Protein AF-A0A2L2YMB9-F1 (afdb_monomer)

Foldseek 3Di:
DWAAPPPRDDQWDADPVQWIAHPVVRGTGQFIFDDDWDWDWDDDPVVPPDTDTDIDDPVLVCVQQVDDGSGDDPDDDPVSNPPGDSAFDQDFDDDPDPDDTDGDGRGDDD

Mean predicted aligned error: 10.11 Å

Radius of gyration: 18.23 Å; Cα contacts (8 Å, |Δi|>4): 160; chains: 1; bounding box: 50×22×49 Å

pLDDT: mean 75.15, std 15.58, range [33.88, 96.38]

Nearest PDB structures (foldseek):
  8d4a-assembly1_A  TM=8.528E-01  e=1.429E+00  Sulfuricurvum sp. PC08-66
  4yz3-assembly1_A  TM=3.822E-01  e=1.429E+00  Streptococcus pneumoniae TIGR4
  4xmi-assembly1_A  TM=4.142E-01  e=1.813E+00  Streptococcus pneumoniae TIGR4
  4yz4-assembly1_A  TM=3.936E-01  e=2.441E+00  Streptococcus pneumoniae

Secondary structure (DSSP, 8-state):
-EE-TTT----EEE-TT--EEETTTTEE-SS-EE----EEEEE-GGGTTPEEEEEPPHHHHHHHHTPPTTSPPPPPPGGGTTT----SEEEEEE-SSTT-EEEEEE----

Sequence (110 aa):
WLQCSFCGNENLIQNYEDVIFCEDCCRVVEHPFLKVKMNVTVSSESLQNILLNIELSSVTIKRILSLKENSYQPQCNVSDVLGKEIGPLLCYVKDTSPTIFYLIEVEDYH

InterPro domains:
  IPR028032 Domain of unknown function DUF4503 [PF14951] (1-100)
  IPR053054 DNA repair-scaffolding protein [PTHR34347] (1-97)

Structure (mmCIF, N/CA/C/O backbone):
data_AF-A0A2L2YMB9-F1
#
_entry.id   AF-A0A2L2YMB9-F1
#
loop_
_atom_site.group_PDB
_atom_site.id
_atom_site.type_symbol
_atom_site.label_atom_id
_atom_site.label_alt_id
_atom_site.label_comp_id
_atom_site.label_asym_id
_atom_site.label_entity_id
_atom_site.label_seq_id
_atom_site.pdbx_PDB_ins_code
_atom_site.Cartn_x
_atom_site.Cartn_y
_atom_site.Cartn_z
_atom_site.occupan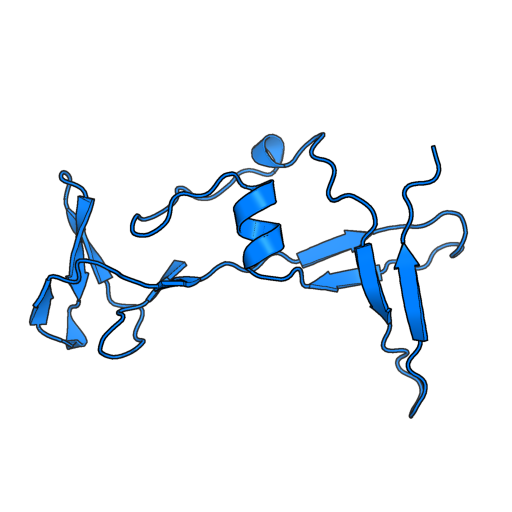cy
_atom_site.B_iso_or_equiv
_atom_site.auth_seq_id
_atom_site.auth_comp_id
_atom_site.auth_asym_id
_atom_site.auth_atom_id
_atom_site.pdbx_PDB_model_num
ATOM 1 N N . TRP A 1 1 ? 1.899 -2.007 -1.042 1.00 87.50 1 TRP A N 1
ATOM 2 C CA . TRP A 1 1 ? 2.368 -2.633 -2.291 1.00 87.50 1 TRP A CA 1
ATOM 3 C C . TRP A 1 1 ? 2.744 -1.546 -3.290 1.00 87.50 1 TRP A C 1
ATOM 5 O O . TRP A 1 1 ? 2.356 -0.398 -3.091 1.00 87.50 1 TRP A O 1
ATOM 15 N N . LEU A 1 2 ? 3.530 -1.870 -4.317 1.00 90.19 2 LEU A N 1
ATOM 16 C CA . LEU A 1 2 ? 3.905 -0.913 -5.361 1.00 90.19 2 LEU A CA 1
ATOM 17 C C . LEU A 1 2 ? 3.008 -1.058 -6.593 1.00 90.19 2 LEU A C 1
ATOM 19 O O . LEU A 1 2 ? 2.560 -2.156 -6.910 1.00 90.19 2 LEU A O 1
ATOM 23 N N . GLN A 1 3 ? 2.789 0.055 -7.289 1.00 93.94 3 GLN A N 1
ATOM 24 C CA . GLN A 1 3 ? 2.131 0.114 -8.591 1.00 93.94 3 GLN A CA 1
ATOM 25 C C . GLN A 1 3 ? 3.002 0.849 -9.605 1.00 93.94 3 GLN A C 1
ATOM 27 O O . GLN A 1 3 ? 3.662 1.842 -9.288 1.00 93.94 3 GLN A O 1
ATOM 32 N N . CYS A 1 4 ? 2.990 0.373 -10.846 1.00 94.19 4 CYS A N 1
ATOM 33 C CA . CYS A 1 4 ? 3.669 1.017 -11.956 1.00 94.19 4 CYS A CA 1
ATOM 34 C C . CYS A 1 4 ? 3.066 2.404 -12.198 1.00 94.19 4 CYS A C 1
ATOM 36 O O . CYS A 1 4 ? 1.858 2.535 -12.384 1.00 94.19 4 CYS A O 1
ATOM 38 N N . SER A 1 5 ? 3.896 3.443 -12.254 1.00 94.75 5 SER A N 1
ATOM 39 C CA . SER A 1 5 ? 3.417 4.804 -12.523 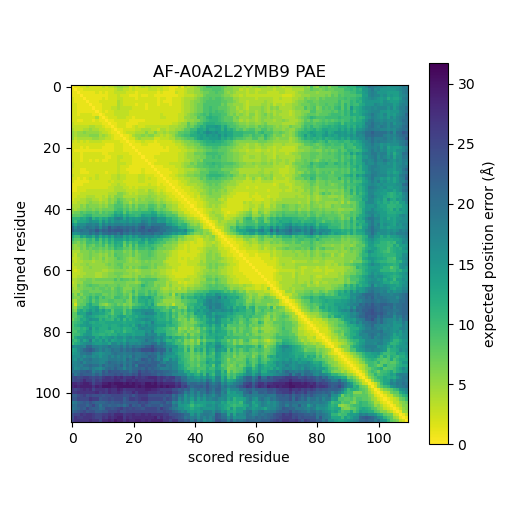1.00 94.75 5 SER A CA 1
ATOM 40 C C . SER A 1 5 ? 2.991 5.045 -13.971 1.00 94.75 5 SER A C 1
ATOM 42 O O . SER A 1 5 ? 2.361 6.061 -14.253 1.00 94.75 5 SER A O 1
ATOM 44 N N . PHE A 1 6 ? 3.281 4.106 -14.878 1.00 94.81 6 PHE A N 1
ATOM 45 C CA . PHE A 1 6 ? 2.867 4.176 -16.281 1.00 94.81 6 PHE A CA 1
ATOM 46 C C . PHE A 1 6 ? 1.538 3.465 -16.550 1.00 94.81 6 PHE A C 1
ATOM 48 O O . PHE A 1 6 ? 0.664 4.047 -17.185 1.00 94.81 6 PHE A O 1
ATOM 55 N N . CYS A 1 7 ? 1.379 2.217 -16.093 1.00 95.56 7 CYS A N 1
ATOM 56 C CA . CYS A 1 7 ? 0.184 1.411 -16.378 1.00 95.56 7 CYS A CA 1
ATOM 57 C C . CYS A 1 7 ? -0.739 1.198 -15.172 1.00 95.56 7 CYS A C 1
ATOM 59 O O . CYS A 1 7 ? -1.860 0.737 -15.350 1.00 95.56 7 CYS A O 1
ATOM 61 N N . GLY A 1 8 ? -0.294 1.512 -13.952 1.00 93.88 8 GLY A N 1
ATOM 62 C CA . GLY A 1 8 ? -1.057 1.284 -12.721 1.00 93.88 8 GLY A CA 1
ATOM 63 C C . GLY A 1 8 ? -1.062 -0.162 -12.214 1.00 93.88 8 GLY A C 1
ATOM 64 O O . GLY A 1 8 ? -1.561 -0.399 -11.117 1.00 93.88 8 GLY A O 1
ATOM 65 N N . ASN A 1 9 ? -0.492 -1.114 -12.958 1.00 94.44 9 ASN A N 1
ATOM 66 C CA . ASN A 1 9 ? -0.444 -2.520 -12.555 1.00 94.44 9 ASN A CA 1
ATOM 67 C C . ASN A 1 9 ? 0.602 -2.792 -11.465 1.00 94.44 9 ASN A C 1
ATOM 69 O O . ASN A 1 9 ? 1.509 -1.994 -11.219 1.00 94.44 9 ASN A O 1
ATOM 73 N N . GLU A 1 10 ? 0.480 -3.959 -10.837 1.00 93.19 10 GLU A N 1
ATOM 74 C CA . GLU A 1 10 ? 1.268 -4.383 -9.671 1.00 93.19 10 GLU A CA 1
ATOM 75 C C . GLU A 1 10 ? 2.354 -5.416 -10.017 1.00 93.19 10 GLU A C 1
ATOM 77 O O . GLU A 1 10 ? 3.118 -5.808 -9.136 1.00 93.19 10 GLU A O 1
ATOM 82 N N . ASN A 1 11 ? 2.463 -5.812 -11.296 1.00 93.00 11 ASN A N 1
ATOM 83 C CA . ASN A 1 11 ? 3.489 -6.727 -11.812 1.00 93.00 11 ASN A CA 1
ATOM 84 C C . ASN A 1 11 ? 4.837 -6.000 -11.933 1.00 93.00 11 ASN A C 1
ATOM 86 O O . ASN A 1 11 ? 5.296 -5.623 -13.019 1.00 93.00 11 ASN A O 1
ATOM 90 N N . LEU A 1 12 ? 5.420 -5.719 -10.772 1.00 92.94 12 LEU A N 1
ATOM 91 C CA . LEU A 1 12 ? 6.710 -5.076 -10.602 1.00 92.94 12 LEU A CA 1
ATOM 92 C C . LEU A 1 12 ? 7.705 -6.074 -9.993 1.00 92.94 12 LEU A C 1
ATOM 94 O O . LEU A 1 12 ? 7.391 -6.774 -9.032 1.00 92.94 12 LEU A O 1
ATOM 98 N N . ILE A 1 13 ? 8.924 -6.093 -10.523 1.00 92.00 13 ILE A N 1
ATOM 99 C CA . ILE A 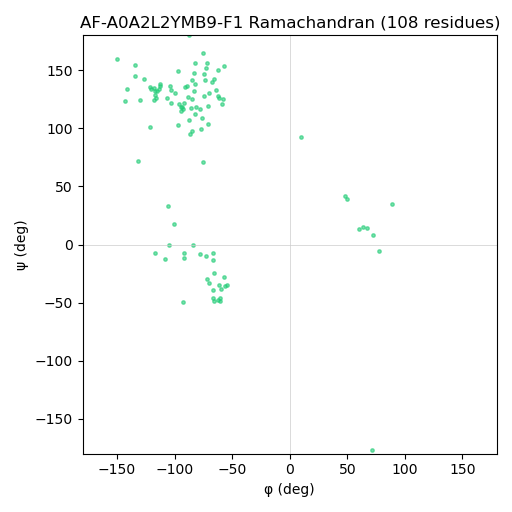1 13 ? 10.060 -6.853 -9.993 1.00 92.00 13 ILE A CA 1
ATOM 100 C C . ILE A 1 13 ? 11.092 -5.856 -9.476 1.00 92.00 13 ILE A C 1
ATOM 102 O O . ILE A 1 13 ? 11.367 -4.858 -10.142 1.00 92.00 13 ILE A O 1
ATOM 106 N N . GLN A 1 14 ? 11.683 -6.135 -8.316 1.00 88.75 14 GLN A N 1
ATOM 107 C CA . GLN A 1 14 ? 12.794 -5.360 -7.771 1.00 88.75 14 GLN A CA 1
ATOM 108 C C . GLN A 1 14 ? 14.052 -6.230 -7.691 1.00 88.75 14 GLN A C 1
ATOM 110 O O . GLN A 1 14 ? 13.993 -7.368 -7.223 1.00 88.75 14 GLN A O 1
ATOM 115 N N . ASN A 1 15 ? 15.184 -5.709 -8.167 1.00 86.69 15 ASN A N 1
ATOM 116 C CA . ASN A 1 15 ? 16.479 -6.377 -8.025 1.00 86.69 15 ASN A CA 1
ATOM 117 C C . ASN A 1 15 ? 17.165 -6.013 -6.686 1.00 86.69 15 ASN A C 1
ATOM 119 O O . ASN A 1 15 ? 16.648 -5.229 -5.895 1.00 86.69 15 ASN A O 1
ATOM 123 N N . TYR A 1 16 ? 18.358 -6.564 -6.438 1.00 83.50 16 TYR A N 1
ATOM 124 C CA . TYR A 1 16 ? 19.144 -6.294 -5.221 1.00 83.50 16 TYR A CA 1
ATOM 125 C C . TYR A 1 16 ? 19.672 -4.854 -5.099 1.00 83.50 16 TYR A C 1
ATOM 127 O O . TYR A 1 16 ? 20.136 -4.469 -4.031 1.00 83.50 16 TYR A O 1
ATOM 135 N N . GLU A 1 17 ? 19.620 -4.075 -6.178 1.00 85.44 17 GLU A N 1
ATOM 136 C CA . GLU A 1 17 ? 20.046 -2.670 -6.234 1.00 85.44 17 GLU A CA 1
ATOM 137 C C . GLU A 1 17 ? 18.846 -1.710 -6.151 1.00 85.44 17 GLU A C 1
ATOM 139 O O . GLU A 1 17 ? 18.944 -0.551 -6.544 1.00 85.44 17 GLU A O 1
ATOM 144 N N . ASP A 1 18 ? 17.694 -2.203 -5.686 1.00 83.81 18 ASP A N 1
ATOM 145 C CA . ASP A 1 18 ? 16.427 -1.477 -5.596 1.00 83.81 18 ASP A CA 1
ATOM 146 C C . ASP A 1 18 ? 15.861 -0.961 -6.939 1.00 83.81 18 ASP A C 1
ATOM 148 O O . ASP A 1 18 ? 14.898 -0.193 -6.944 1.00 83.81 18 ASP A O 1
ATOM 152 N N . VAL A 1 19 ? 16.376 -1.421 -8.085 1.00 88.50 19 VAL A N 1
ATOM 153 C CA . VAL A 1 19 ? 15.853 -1.075 -9.416 1.00 88.50 19 VAL A CA 1
ATOM 154 C C . VAL A 1 19 ? 14.548 -1.819 -9.665 1.00 88.50 19 VAL A C 1
ATOM 156 O O . VAL A 1 19 ? 14.490 -3.046 -9.557 1.00 88.50 19 VAL A O 1
ATOM 159 N N . ILE A 1 20 ? 13.509 -1.071 -10.039 1.00 91.25 20 ILE A N 1
ATOM 160 C CA . ILE A 1 20 ? 12.152 -1.589 -10.212 1.00 91.25 20 ILE A CA 1
ATOM 161 C C . ILE A 1 20 ? 11.809 -1.673 -11.697 1.00 91.25 20 ILE A C 1
ATOM 163 O O . ILE A 1 20 ? 11.908 -0.692 -12.432 1.00 91.25 20 ILE A O 1
ATOM 167 N N . PHE A 1 21 ? 11.380 -2.849 -12.141 1.00 94.38 21 PHE A N 1
ATOM 168 C CA . PHE A 1 21 ? 10.981 -3.137 -13.513 1.00 94.38 21 PHE A CA 1
ATOM 169 C C . PHE A 1 21 ? 9.512 -3.546 -13.559 1.00 94.38 21 PHE A C 1
ATOM 171 O O . PHE A 1 21 ? 9.077 -4.366 -12.758 1.00 94.38 21 PHE A O 1
ATOM 178 N N . CYS A 1 22 ? 8.749 -2.996 -14.502 1.00 96.38 22 CYS A N 1
ATOM 179 C CA . CYS A 1 22 ? 7.375 -3.413 -14.752 1.00 96.38 22 CYS A CA 1
ATOM 180 C C . CYS A 1 22 ? 7.327 -4.416 -15.896 1.00 96.38 22 CYS A C 1
ATOM 182 O O . CYS A 1 22 ? 7.712 -4.083 -17.019 1.00 96.38 22 CYS A O 1
ATOM 184 N N . GLU A 1 23 ? 6.805 -5.607 -15.614 1.00 96.19 23 GLU A N 1
ATOM 185 C CA . GLU A 1 23 ? 6.675 -6.676 -16.605 1.00 96.19 23 GLU A CA 1
ATOM 186 C C . GLU A 1 23 ? 5.671 -6.312 -17.700 1.00 96.19 23 GLU A C 1
ATOM 188 O O . GLU A 1 23 ? 5.949 -6.527 -18.874 1.00 96.19 23 GLU A O 1
ATOM 193 N N . ASP A 1 24 ? 4.558 -5.663 -17.347 1.00 96.38 24 ASP A N 1
ATOM 194 C CA . ASP A 1 24 ? 3.523 -5.299 -18.324 1.00 96.38 24 ASP A CA 1
ATOM 195 C C . ASP A 1 24 ? 3.978 -4.192 -19.290 1.00 96.38 24 ASP A C 1
ATOM 197 O O . ASP A 1 24 ? 3.577 -4.158 -20.451 1.00 96.38 24 ASP A O 1
ATOM 201 N N . CYS A 1 25 ? 4.817 -3.267 -18.813 1.00 95.94 25 CYS A N 1
ATOM 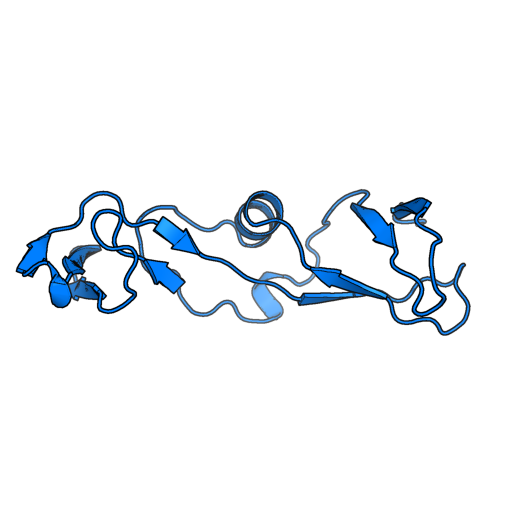202 C CA . CYS A 1 25 ? 5.357 -2.180 -19.632 1.00 95.94 25 CYS A CA 1
ATOM 203 C C . CYS A 1 25 ? 6.702 -2.529 -20.287 1.00 95.94 25 CYS A C 1
ATOM 205 O O . CYS A 1 25 ? 7.217 -1.715 -21.056 1.00 95.94 25 CYS A O 1
ATOM 207 N N . CYS A 1 26 ? 7.302 -3.670 -19.936 1.00 95.94 26 CYS A N 1
ATOM 208 C CA . CYS A 1 26 ? 8.654 -4.072 -20.324 1.00 95.94 26 CYS A CA 1
ATOM 209 C C . CYS A 1 26 ? 9.717 -2.972 -20.112 1.00 95.94 26 CYS A C 1
ATOM 211 O O . CYS A 1 26 ? 10.569 -2.748 -20.975 1.00 95.94 26 CYS A O 1
ATOM 213 N N . ARG A 1 27 ? 9.669 -2.247 -18.985 1.00 95.81 27 ARG A N 1
ATOM 214 C CA . ARG A 1 27 ? 10.596 -1.129 -18.715 1.00 95.81 27 ARG A CA 1
ATOM 215 C C . ARG A 1 27 ? 10.893 -0.916 -17.236 1.00 95.81 27 ARG A C 1
ATOM 217 O O . ARG A 1 27 ? 10.094 -1.265 -16.368 1.00 95.81 27 ARG A O 1
ATOM 224 N N . VAL A 1 28 ? 12.005 -0.230 -16.975 1.00 95.06 28 VAL A N 1
ATOM 225 C CA . VAL A 1 28 ? 12.348 0.302 -15.649 1.00 95.06 28 VAL A CA 1
ATOM 226 C C . VAL A 1 28 ? 11.380 1.428 -15.260 1.00 95.06 28 VAL A C 1
ATOM 228 O O . VAL A 1 28 ? 10.986 2.252 -16.096 1.00 95.06 28 VAL A O 1
ATOM 231 N N . VAL A 1 29 ? 10.995 1.440 -13.984 1.00 94.38 29 VAL A N 1
ATOM 232 C CA . VAL A 1 29 ? 10.098 2.402 -13.341 1.00 94.38 29 VAL A CA 1
ATOM 233 C C . VAL A 1 29 ? 10.848 3.072 -12.192 1.00 94.38 29 VAL A C 1
ATOM 235 O O . VAL A 1 29 ? 10.982 2.507 -11.114 1.00 94.38 29 VAL A O 1
ATOM 238 N N . GLU A 1 30 ? 11.324 4.295 -12.416 1.00 90.12 30 GLU A N 1
ATOM 239 C CA . GLU A 1 30 ? 12.109 5.050 -11.422 1.00 90.12 30 GLU A CA 1
ATOM 240 C C . GLU A 1 30 ? 11.260 5.548 -10.241 1.00 90.12 30 GLU A C 1
ATOM 242 O O . GLU A 1 30 ? 11.744 5.687 -9.118 1.00 90.12 30 GLU A O 1
ATOM 247 N N . HIS A 1 31 ? 9.975 5.816 -10.488 1.00 89.94 31 HIS A N 1
ATOM 248 C CA . HIS A 1 31 ? 9.054 6.393 -9.507 1.00 89.94 31 HIS A CA 1
ATOM 249 C C . HIS A 1 31 ? 7.738 5.607 -9.461 1.00 89.94 31 HIS A C 1
ATOM 251 O O . HIS A 1 31 ? 6.729 6.074 -9.999 1.00 89.94 31 HIS A O 1
ATOM 257 N N . PRO A 1 32 ? 7.725 4.383 -8.908 1.00 91.69 32 PRO A N 1
ATOM 258 C CA . PRO A 1 32 ? 6.494 3.625 -8.728 1.00 91.69 32 PRO A CA 1
ATOM 259 C C . PRO A 1 32 ? 5.649 4.224 -7.600 1.00 91.69 32 PRO A C 1
ATOM 261 O O . PRO A 1 32 ? 6.158 4.793 -6.636 1.00 91.69 32 PRO A O 1
ATOM 264 N N . PHE A 1 33 ? 4.334 4.048 -7.677 1.00 90.38 33 PHE A N 1
ATOM 265 C CA . PHE A 1 33 ? 3.436 4.509 -6.627 1.00 90.38 33 PHE A CA 1
ATOM 266 C C . PHE A 1 33 ? 3.398 3.511 -5.472 1.00 90.38 33 PHE A C 1
ATOM 268 O O . PHE A 1 33 ? 2.931 2.383 -5.633 1.00 90.38 33 PHE A O 1
ATOM 275 N N . LEU A 1 34 ? 3.813 3.942 -4.278 1.00 88.31 34 LEU A N 1
ATOM 276 C CA . LEU A 1 34 ? 3.588 3.175 -3.057 1.00 88.31 34 LEU A CA 1
ATOM 277 C C . LEU A 1 34 ? 2.130 3.309 -2.605 1.00 88.31 34 LEU A C 1
ATOM 279 O O . LEU A 1 34 ? 1.705 4.359 -2.110 1.00 88.31 34 LEU A O 1
ATOM 283 N N . LYS A 1 35 ? 1.377 2.217 -2.748 1.00 87.00 35 LYS A N 1
ATOM 284 C CA . LYS A 1 35 ? 0.036 2.038 -2.191 1.00 87.00 35 LYS A CA 1
ATOM 285 C C . LYS A 1 35 ? 0.124 1.412 -0.807 1.00 87.00 35 LYS A C 1
ATOM 287 O O . LYS A 1 35 ? 0.849 0.441 -0.582 1.00 87.00 35 LYS A O 1
ATOM 292 N N . VAL A 1 36 ? -0.646 1.957 0.121 1.00 85.12 36 VAL A N 1
ATOM 293 C CA . VAL A 1 36 ? -0.721 1.479 1.502 1.00 85.12 36 VAL A CA 1
ATOM 294 C C . VAL A 1 36 ? -2.178 1.394 1.915 1.00 85.12 36 VAL A C 1
ATOM 296 O O . VAL A 1 36 ? -2.993 2.215 1.497 1.00 85.12 36 VAL A O 1
ATOM 299 N N . LYS A 1 37 ? -2.491 0.397 2.735 1.00 84.94 37 LYS A N 1
ATOM 300 C CA . LYS A 1 37 ? -3.803 0.229 3.344 1.00 84.94 37 LYS A CA 1
ATOM 301 C C . LYS A 1 37 ? -3.610 -0.251 4.771 1.00 84.94 37 LYS A C 1
ATOM 303 O O . LYS A 1 37 ? -2.817 -1.159 5.007 1.00 84.94 37 LYS A O 1
ATOM 308 N N . MET A 1 38 ? -4.330 0.363 5.697 1.00 81.75 38 MET A N 1
ATOM 309 C CA . MET A 1 38 ? -4.312 0.009 7.107 1.00 81.75 38 MET A CA 1
ATOM 310 C C . MET A 1 38 ? -5.724 0.168 7.648 1.00 81.75 38 MET A C 1
ATOM 312 O O . MET A 1 38 ? -6.314 1.243 7.537 1.00 81.75 38 MET A O 1
ATOM 316 N N . ASN A 1 39 ? -6.240 -0.915 8.218 1.00 80.12 39 ASN A N 1
ATOM 317 C CA . ASN A 1 39 ? -7.484 -0.900 8.968 1.00 80.12 39 ASN A CA 1
ATOM 318 C C . ASN A 1 39 ? -7.123 -0.859 10.447 1.00 80.12 39 ASN A C 1
ATOM 320 O O . ASN A 1 39 ? -6.310 -1.668 10.900 1.00 80.12 39 ASN A O 1
ATOM 324 N N . VAL A 1 40 ? -7.726 0.067 11.180 1.00 77.38 40 VAL A N 1
ATOM 325 C CA . VAL A 1 40 ? -7.553 0.180 12.627 1.00 77.38 40 VAL A CA 1
ATOM 326 C C . VAL A 1 40 ? -8.915 0.022 13.279 1.00 77.38 40 VAL A C 1
ATOM 328 O O . VAL A 1 40 ? -9.894 0.621 12.832 1.00 77.38 40 VAL A O 1
ATOM 331 N N . THR A 1 41 ? -8.975 -0.795 14.324 1.00 74.69 41 THR A N 1
ATOM 332 C CA . THR A 1 41 ? -10.159 -0.914 15.171 1.00 74.69 41 THR A CA 1
ATOM 333 C C . THR A 1 41 ? -9.889 -0.145 16.452 1.00 74.69 41 THR A C 1
ATOM 335 O O . THR A 1 41 ? -8.920 -0.435 17.150 1.00 74.69 41 THR A O 1
ATOM 338 N N . VAL A 1 42 ? -10.734 0.839 16.746 1.00 73.75 42 VAL A N 1
ATOM 339 C CA . VAL A 1 42 ? -10.627 1.673 17.946 1.00 73.75 42 VAL A CA 1
ATOM 340 C C . VAL A 1 42 ? -11.826 1.400 18.843 1.00 73.75 42 VAL A C 1
ATOM 342 O O . VAL A 1 42 ? -12.966 1.357 18.376 1.00 73.75 42 VAL A O 1
ATOM 345 N N . SER A 1 43 ? -11.567 1.214 20.134 1.00 71.00 43 SER A N 1
ATOM 346 C CA . SER A 1 43 ? -12.583 1.218 21.184 1.00 71.00 43 SER A CA 1
ATOM 347 C C . SER A 1 43 ? -12.513 2.543 21.933 1.00 71.00 43 SER A C 1
ATOM 349 O O . SER A 1 43 ? -11.425 2.959 22.320 1.00 71.00 43 SER A O 1
ATOM 351 N N . SER A 1 44 ? -13.654 3.187 22.165 1.00 67.06 44 SER A N 1
ATOM 352 C CA . SER A 1 44 ? -13.741 4.393 22.993 1.00 67.06 44 SER A CA 1
ATOM 353 C C . SER A 1 44 ? -14.609 4.109 24.214 1.00 67.06 44 SER A C 1
ATOM 355 O O . SER A 1 44 ? -15.714 3.581 24.076 1.00 67.06 44 SER A O 1
ATOM 357 N N . GLU A 1 45 ? -14.129 4.483 25.402 1.00 67.00 45 GLU A N 1
ATOM 358 C CA . GLU A 1 45 ? -14.905 4.374 26.644 1.00 67.00 45 GLU A CA 1
ATOM 359 C C . GLU A 1 45 ? -16.176 5.236 26.593 1.00 67.00 45 GLU A C 1
ATOM 361 O O . GLU A 1 45 ? -17.237 4.824 27.067 1.00 67.00 45 GLU A O 1
ATOM 366 N N . SER A 1 46 ? -16.102 6.395 25.930 1.00 66.81 46 SER A N 1
ATOM 367 C CA . SER A 1 46 ? -17.237 7.296 25.707 1.00 66.81 46 SER A CA 1
ATOM 368 C C . SER A 1 46 ? -18.316 6.683 24.808 1.00 66.81 46 SER A C 1
ATOM 370 O O . SER A 1 46 ? -19.480 7.065 24.899 1.00 66.81 46 SER A O 1
ATOM 372 N N . LEU A 1 47 ? -17.947 5.719 23.958 1.00 66.19 47 LEU A N 1
ATOM 373 C CA . LEU A 1 47 ? -18.835 5.040 23.011 1.00 66.19 47 LEU A CA 1
ATOM 374 C C . LEU A 1 47 ? -19.182 3.607 23.457 1.00 66.19 47 LEU A C 1
ATOM 376 O O . LEU A 1 47 ? -19.328 2.736 22.607 1.00 66.19 47 LEU A O 1
ATOM 380 N N . GLN A 1 48 ? -19.284 3.362 24.774 1.00 64.12 48 GLN A N 1
ATOM 381 C CA . GLN A 1 48 ? -19.742 2.124 25.441 1.00 64.12 48 GLN A CA 1
ATOM 382 C C . GLN A 1 48 ? -19.933 0.898 24.517 1.00 64.12 48 GLN A C 1
ATOM 384 O O . GLN A 1 48 ? -21.017 0.664 23.982 1.00 64.12 48 GLN A O 1
ATOM 389 N N . ASN A 1 49 ? -18.890 0.070 24.392 1.00 66.25 49 ASN A N 1
ATOM 390 C CA . ASN A 1 49 ? -18.874 -1.199 23.642 1.00 66.25 49 ASN A CA 1
ATOM 391 C C . ASN A 1 49 ? -19.013 -1.102 22.108 1.00 66.25 49 ASN A C 1
ATOM 393 O O . ASN A 1 49 ? -19.224 -2.125 21.453 1.00 66.25 49 ASN A O 1
ATOM 397 N N . ILE A 1 50 ? -18.858 0.081 21.511 1.00 69.69 50 ILE A N 1
ATOM 398 C CA . ILE A 1 50 ? -18.778 0.234 20.054 1.00 69.69 50 ILE A CA 1
ATOM 399 C C . ILE A 1 50 ? -17.320 0.101 19.604 1.00 69.69 50 ILE A C 1
ATOM 401 O O . ILE A 1 50 ? -16.430 0.802 20.088 1.00 69.69 50 ILE A O 1
ATOM 405 N N . LEU A 1 51 ? -17.088 -0.790 18.637 1.00 69.00 51 LEU A N 1
ATOM 406 C CA . LEU A 1 51 ? -15.830 -0.878 17.900 1.00 69.00 51 LEU A CA 1
ATOM 407 C C . LEU A 1 51 ? -15.949 -0.068 16.610 1.00 69.00 51 LEU A C 1
ATOM 409 O O . LEU A 1 51 ? -16.776 -0.370 15.747 1.00 69.00 51 LEU A O 1
ATOM 413 N N . LEU A 1 52 ? -15.109 0.953 16.473 1.00 72.44 52 LEU A N 1
ATOM 414 C CA . LEU A 1 52 ? -15.019 1.758 15.263 1.00 72.44 52 LEU A CA 1
ATOM 415 C C . LEU A 1 52 ? -13.959 1.166 14.341 1.00 72.44 52 LEU A C 1
ATOM 417 O O . LEU A 1 52 ? -12.794 1.061 14.717 1.00 72.44 52 LEU A O 1
ATOM 421 N N . ASN A 1 53 ? -14.359 0.814 13.121 1.00 74.12 53 ASN A N 1
ATOM 422 C CA . ASN A 1 53 ? -13.427 0.436 12.065 1.00 74.12 53 ASN A CA 1
ATOM 423 C C . ASN A 1 53 ? -13.080 1.674 11.243 1.00 74.12 53 ASN A C 1
ATOM 425 O O . ASN A 1 53 ? -13.950 2.263 10.601 1.00 74.12 53 ASN A O 1
ATOM 429 N N . ILE A 1 54 ? -11.806 2.052 11.264 1.00 76.81 54 ILE A N 1
ATOM 430 C CA . ILE A 1 54 ? -11.295 3.262 10.630 1.00 76.81 54 ILE A CA 1
ATOM 431 C C . ILE A 1 54 ? -10.328 2.852 9.518 1.00 76.81 54 ILE A C 1
ATOM 433 O O . ILE A 1 54 ? -9.365 2.116 9.751 1.00 76.81 54 ILE A O 1
ATOM 437 N N . GLU A 1 55 ? -10.580 3.345 8.305 1.00 81.44 55 GLU A N 1
ATOM 438 C CA . GLU A 1 55 ? -9.628 3.275 7.197 1.00 81.44 55 GLU A CA 1
ATOM 439 C C . GLU A 1 55 ? -8.808 4.567 7.175 1.00 81.44 55 GLU A C 1
ATOM 441 O O . GLU A 1 55 ? -9.346 5.667 7.039 1.00 81.44 55 GLU A O 1
ATOM 446 N N . LEU A 1 56 ? -7.495 4.437 7.351 1.00 80.69 56 LEU A N 1
ATOM 447 C CA . LEU A 1 56 ? -6.602 5.587 7.413 1.00 80.69 56 LEU A CA 1
ATOM 448 C C . LEU A 1 56 ? -6.216 6.073 6.015 1.00 80.69 56 LEU A C 1
ATOM 450 O O . LEU A 1 56 ? -6.033 5.291 5.081 1.00 80.69 56 LEU A O 1
ATOM 454 N N . SER A 1 57 ? -6.007 7.385 5.889 1.00 82.69 57 SER A N 1
ATOM 455 C CA . SER A 1 57 ? -5.470 7.957 4.655 1.00 82.69 57 SER A CA 1
ATOM 456 C C . SER A 1 57 ? -4.060 7.428 4.371 1.00 82.69 57 SER A C 1
ATOM 458 O O . SER A 1 57 ? -3.274 7.172 5.288 1.00 82.69 57 SER A O 1
ATOM 460 N N . SER A 1 58 ? -3.685 7.346 3.091 1.00 82.94 58 SER A N 1
ATOM 461 C CA . SER A 1 58 ? -2.337 6.911 2.706 1.00 82.94 58 SER A CA 1
ATOM 462 C C . SER A 1 58 ? -1.231 7.764 3.336 1.00 82.94 58 SER A C 1
ATOM 464 O O . SER A 1 58 ? -0.178 7.221 3.664 1.00 82.94 58 SER A O 1
ATOM 466 N N . VAL A 1 59 ? -1.448 9.073 3.502 1.00 82.81 59 VAL A N 1
ATOM 467 C CA . VAL A 1 59 ? -0.466 9.993 4.101 1.00 82.81 59 VAL A CA 1
ATOM 468 C C . VAL A 1 59 ? -0.263 9.663 5.577 1.00 82.81 59 VAL A C 1
ATOM 470 O O . VAL A 1 59 ? 0.871 9.536 6.036 1.00 82.81 59 VAL A O 1
ATOM 473 N N . THR A 1 60 ? -1.362 9.449 6.303 1.00 81.62 60 THR A N 1
ATOM 474 C CA . THR A 1 60 ? -1.334 9.063 7.717 1.00 81.62 60 THR A CA 1
ATOM 475 C C . THR A 1 60 ? -0.603 7.737 7.905 1.00 81.62 60 THR A C 1
ATOM 477 O O . THR A 1 60 ? 0.277 7.640 8.756 1.00 81.62 60 THR A O 1
ATOM 480 N N . ILE A 1 61 ? -0.901 6.739 7.066 1.00 83.06 61 ILE A N 1
ATOM 481 C CA . ILE A 1 61 ? -0.275 5.412 7.141 1.00 83.06 61 ILE A CA 1
ATOM 482 C C . ILE A 1 61 ? 1.233 5.500 6.901 1.00 83.06 61 ILE A C 1
ATOM 484 O O . ILE A 1 61 ? 2.009 4.955 7.682 1.00 83.06 61 ILE A O 1
ATOM 488 N N . LYS A 1 62 ? 1.664 6.212 5.851 1.00 82.75 62 LYS A N 1
ATOM 489 C CA . LYS A 1 62 ? 3.093 6.394 5.549 1.00 82.75 62 LYS A CA 1
ATOM 490 C C . LYS A 1 62 ? 3.833 7.072 6.700 1.00 82.75 62 LYS A C 1
ATOM 492 O O . LYS A 1 62 ? 4.947 6.665 7.013 1.00 82.75 62 LYS A O 1
ATOM 497 N N . ARG A 1 63 ? 3.196 8.049 7.358 1.00 82.56 63 ARG A N 1
ATOM 498 C CA . ARG A 1 63 ? 3.747 8.728 8.538 1.00 82.56 63 ARG A CA 1
ATOM 499 C C . ARG A 1 63 ? 3.886 7.782 9.731 1.00 82.56 63 ARG A C 1
ATOM 501 O O . ARG A 1 63 ? 4.954 7.740 10.32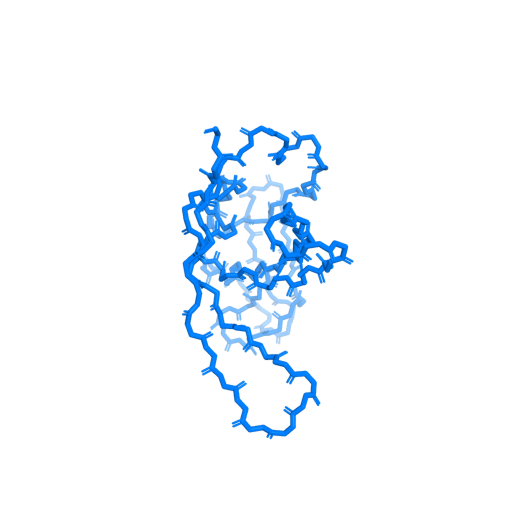5 1.00 82.56 63 ARG A O 1
ATOM 508 N N . ILE A 1 64 ? 2.840 7.017 10.055 1.00 81.75 64 ILE A N 1
ATOM 509 C CA . ILE A 1 64 ? 2.865 6.052 11.168 1.00 81.75 64 ILE A CA 1
ATOM 510 C C . ILE A 1 64 ? 3.948 5.007 10.925 1.00 81.75 64 ILE A C 1
ATOM 512 O O . ILE A 1 64 ? 4.753 4.733 11.801 1.00 81.75 64 ILE A O 1
ATOM 516 N N . LEU A 1 65 ? 3.995 4.423 9.734 1.00 81.50 65 LEU A N 1
ATOM 517 C CA . LEU A 1 65 ? 4.899 3.318 9.426 1.00 81.50 65 LEU A CA 1
ATOM 518 C C . LEU A 1 65 ? 6.308 3.773 9.016 1.00 81.50 65 LEU A C 1
ATOM 520 O O . LEU A 1 65 ? 7.157 2.927 8.755 1.00 81.50 65 LEU A O 1
ATOM 524 N N . SER A 1 66 ? 6.571 5.084 8.977 1.00 81.38 66 SER A N 1
ATOM 525 C CA . SER A 1 66 ? 7.851 5.664 8.542 1.00 81.38 66 SER A CA 1
ATOM 526 C C . SER A 1 66 ? 8.328 5.106 7.191 1.00 81.38 66 SER A C 1
ATOM 528 O O . SER A 1 66 ? 9.514 4.832 7.001 1.00 81.38 66 SER A O 1
ATOM 530 N N . LEU A 1 67 ? 7.390 4.898 6.262 1.00 81.62 67 LEU A N 1
ATOM 531 C CA . LEU A 1 67 ? 7.665 4.226 4.991 1.00 81.62 67 LEU A CA 1
ATOM 532 C C . LEU A 1 67 ? 8.452 5.131 4.049 1.00 81.62 67 LEU A C 1
ATOM 534 O O . LEU A 1 67 ? 8.172 6.327 3.940 1.00 81.62 67 LEU A O 1
ATOM 538 N N . LYS A 1 68 ? 9.394 4.538 3.314 1.00 76.06 68 LYS A N 1
ATOM 539 C CA . LYS A 1 68 ? 10.095 5.227 2.225 1.00 76.06 68 LYS A CA 1
ATOM 540 C C . LYS A 1 68 ? 9.285 5.136 0.934 1.00 76.06 68 LYS A C 1
ATOM 542 O O . LYS A 1 68 ? 8.679 4.109 0.638 1.00 76.06 68 LYS A O 1
ATOM 547 N N . GLU A 1 69 ? 9.287 6.214 0.161 1.00 72.50 69 GLU A N 1
ATOM 548 C CA . GLU A 1 69 ? 8.722 6.208 -1.190 1.00 72.50 69 GLU A CA 1
ATOM 549 C C . GLU A 1 69 ? 9.622 5.412 -2.146 1.00 72.50 69 GLU A C 1
ATOM 551 O O . GLU A 1 69 ? 10.827 5.295 -1.926 1.00 72.50 69 GLU A O 1
ATOM 556 N N . ASN A 1 70 ? 9.035 4.917 -3.236 1.00 69.44 70 ASN A N 1
ATOM 557 C CA . ASN A 1 70 ? 9.740 4.318 -4.376 1.00 69.44 70 ASN A CA 1
ATOM 558 C C . ASN A 1 70 ? 10.547 3.033 -4.104 1.00 69.44 70 ASN A C 1
ATOM 560 O O . ASN A 1 70 ? 11.333 2.637 -4.956 1.00 69.44 70 ASN A O 1
ATOM 564 N N . SER A 1 71 ? 10.348 2.348 -2.978 1.00 70.81 71 SER A N 1
ATOM 565 C CA . SER A 1 71 ? 10.931 1.019 -2.754 1.00 70.81 71 SER A CA 1
ATOM 566 C C . SER A 1 71 ? 9.910 0.053 -2.171 1.00 70.81 71 SER A C 1
ATOM 568 O O . SER A 1 71 ? 8.945 0.473 -1.516 1.00 70.81 71 SER A O 1
ATOM 570 N N . TYR A 1 72 ? 10.105 -1.252 -2.397 1.00 70.44 72 TYR A N 1
ATOM 571 C CA . TYR A 1 72 ? 9.319 -2.229 -1.656 1.00 70.44 72 TYR A CA 1
ATOM 572 C C . TYR A 1 72 ? 9.630 -2.066 -0.177 1.00 70.44 72 TYR A C 1
ATOM 574 O O . TYR A 1 72 ? 10.779 -2.073 0.262 1.00 70.44 72 TYR A O 1
ATOM 582 N N . GLN A 1 73 ? 8.565 -1.889 0.590 1.00 71.50 73 GLN A N 1
ATOM 583 C CA . GLN A 1 73 ? 8.655 -1.869 2.034 1.00 71.50 73 GLN A CA 1
ATOM 584 C C . GLN A 1 73 ? 8.492 -3.309 2.526 1.00 71.50 73 GLN A C 1
ATOM 586 O O . GLN A 1 73 ? 7.614 -4.018 2.014 1.00 71.50 73 GLN A O 1
ATOM 591 N N . PRO A 1 74 ? 9.311 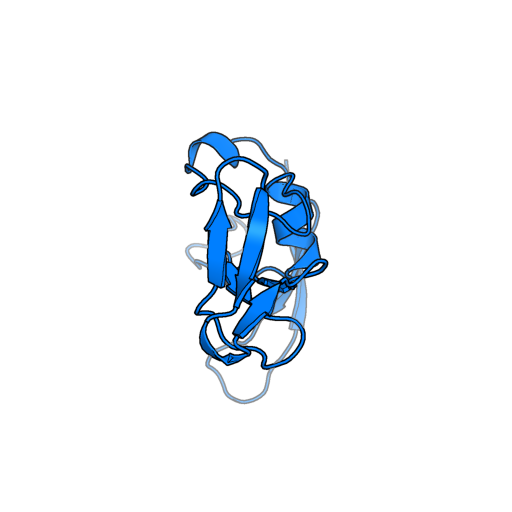-3.760 3.493 1.00 67.50 74 PRO A N 1
ATOM 592 C CA . PRO A 1 74 ? 9.079 -5.043 4.139 1.00 67.50 74 PRO A CA 1
ATOM 593 C C . PRO A 1 74 ? 7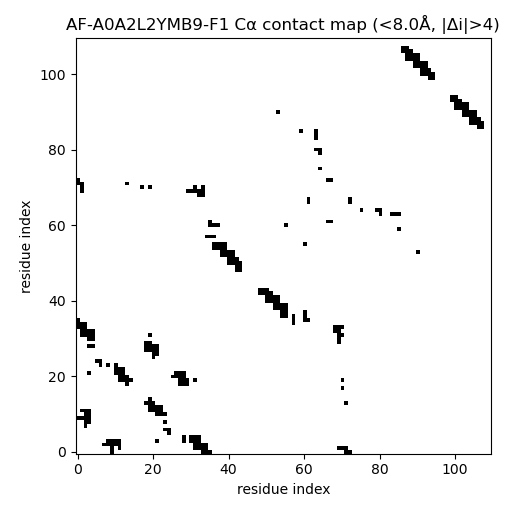.673 -5.065 4.750 1.00 67.50 74 PRO A C 1
ATOM 595 O O . PRO A 1 74 ? 7.107 -4.020 5.082 1.00 67.50 74 PRO A O 1
ATOM 598 N N . GLN A 1 75 ? 7.094 -6.260 4.885 1.00 66.62 75 GLN A N 1
ATOM 599 C CA . GLN A 1 75 ? 5.819 -6.403 5.584 1.00 66.62 75 GLN A CA 1
ATOM 600 C C . GLN A 1 75 ? 5.980 -5.876 7.013 1.00 66.62 75 GLN A C 1
ATOM 602 O O . GLN A 1 75 ? 6.832 -6.360 7.755 1.00 66.62 75 GLN A O 1
ATOM 607 N N . CYS A 1 76 ? 5.184 -4.871 7.376 1.00 67.12 76 CYS A N 1
ATOM 608 C CA . CYS A 1 76 ? 5.214 -4.294 8.713 1.00 67.12 76 CYS A CA 1
ATOM 609 C C . CYS A 1 76 ? 4.647 -5.302 9.718 1.00 67.12 76 CYS A C 1
ATOM 611 O O . CYS A 1 76 ? 3.558 -5.846 9.511 1.00 67.12 76 CYS A O 1
ATOM 613 N N . ASN A 1 77 ? 5.371 -5.538 10.807 1.00 71.19 77 ASN A N 1
ATOM 614 C CA . ASN A 1 77 ? 4.885 -6.315 11.936 1.00 71.19 77 ASN A CA 1
ATOM 615 C C . ASN A 1 77 ? 4.038 -5.414 12.850 1.00 71.19 77 ASN A C 1
ATOM 617 O O . ASN A 1 77 ? 4.211 -4.196 12.890 1.00 71.19 77 ASN A O 1
ATOM 621 N N . VAL A 1 78 ? 3.133 -6.010 13.626 1.00 68.38 78 VAL A N 1
ATOM 622 C CA . VAL A 1 78 ? 2.355 -5.308 14.657 1.00 68.38 78 VAL A CA 1
ATOM 623 C C . VAL A 1 78 ? 3.277 -4.570 15.633 1.00 68.38 78 VAL A C 1
ATOM 625 O O . VAL A 1 78 ? 2.962 -3.460 16.045 1.00 68.38 78 VAL A O 1
ATOM 628 N N . SER A 1 79 ? 4.452 -5.125 15.946 1.00 74.75 79 SER A N 1
ATOM 629 C CA . SER A 1 79 ? 5.453 -4.454 16.787 1.00 74.75 79 SER A CA 1
ATOM 630 C C . SER A 1 79 ? 5.899 -3.091 16.254 1.00 74.75 79 SER A C 1
ATOM 632 O O . SER A 1 79 ? 6.241 -2.219 17.045 1.00 74.75 79 SER A O 1
ATOM 634 N N . ASP A 1 80 ? 5.849 -2.879 14.937 1.00 70.50 80 ASP A N 1
ATOM 635 C CA . ASP A 1 80 ? 6.312 -1.647 14.288 1.00 70.50 80 ASP A CA 1
ATOM 636 C C . ASP A 1 80 ? 5.311 -0.488 14.429 1.00 70.50 80 ASP A C 1
ATOM 638 O O . ASP A 1 80 ? 5.618 0.653 14.062 1.00 70.50 80 ASP A O 1
ATOM 642 N N . VAL A 1 81 ? 4.111 -0.774 14.947 1.00 72.19 81 VAL A N 1
ATOM 643 C CA . VAL A 1 81 ? 3.043 0.204 15.204 1.00 72.19 81 VAL A CA 1
ATOM 644 C C . VAL A 1 81 ? 2.683 0.340 16.683 1.00 72.19 81 VAL A C 1
ATOM 646 O O . VAL A 1 81 ? 1.932 1.248 17.032 1.00 72.19 81 VAL A O 1
ATOM 649 N N . LEU A 1 82 ? 3.225 -0.510 17.562 1.00 71.50 82 LEU A N 1
ATOM 650 C CA . LEU A 1 82 ? 2.984 -0.405 19.002 1.00 71.50 82 LEU A CA 1
ATOM 651 C C . LEU A 1 82 ? 3.547 0.911 19.553 1.00 71.50 82 LEU A C 1
ATOM 653 O O . LEU A 1 82 ? 4.683 1.283 19.266 1.00 71.50 82 LEU A O 1
ATOM 657 N N . GLY A 1 83 ? 2.742 1.608 20.359 1.00 69.75 83 GLY A N 1
ATOM 658 C CA . GLY A 1 83 ? 3.126 2.871 20.997 1.00 69.75 83 GLY A CA 1
ATOM 659 C C . GLY A 1 83 ? 3.211 4.073 20.052 1.00 69.75 83 GLY A C 1
ATOM 660 O O . GLY A 1 83 ? 3.681 5.128 20.468 1.00 69.75 83 GLY A O 1
ATOM 661 N N . LYS A 1 84 ? 2.785 3.941 18.788 1.00 74.50 84 LYS A N 1
ATOM 662 C CA . LYS A 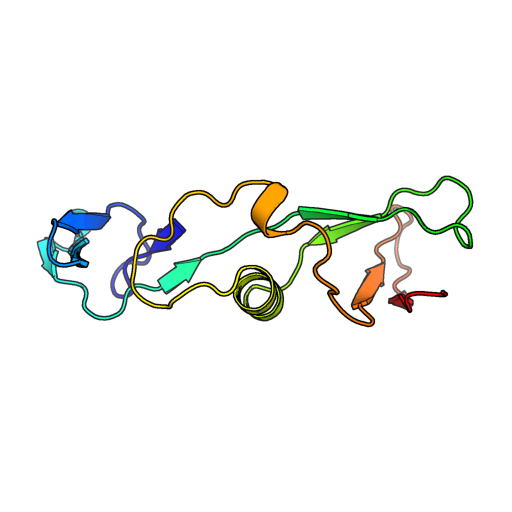1 84 ? 2.700 5.080 17.868 1.00 74.50 84 LYS A CA 1
ATOM 663 C C . LYS A 1 84 ? 1.383 5.816 18.054 1.00 74.50 84 LYS A C 1
ATOM 665 O O . LYS A 1 84 ? 0.313 5.238 17.894 1.00 74.50 84 LYS A O 1
ATOM 670 N N . GLU A 1 85 ? 1.487 7.110 18.310 1.00 68.00 85 GLU A N 1
ATOM 671 C CA . GLU A 1 85 ? 0.337 8.000 18.387 1.00 68.00 85 GLU A CA 1
ATOM 672 C C . GLU A 1 85 ? -0.071 8.460 16.989 1.00 68.00 85 GLU A C 1
ATOM 674 O O . GLU A 1 85 ? 0.748 8.888 16.168 1.00 68.00 85 GLU A O 1
ATOM 679 N N . ILE A 1 86 ? -1.368 8.373 16.708 1.00 64.88 86 ILE A N 1
ATOM 680 C CA . ILE A 1 86 ? -1.937 8.820 15.434 1.00 64.88 86 ILE A CA 1
ATOM 681 C C . ILE A 1 86 ? -2.391 10.293 15.531 1.00 64.88 86 ILE A C 1
ATOM 683 O O . ILE A 1 86 ? -2.563 10.952 14.499 1.00 64.88 86 ILE A O 1
ATOM 687 N N . GLY A 1 87 ? -2.436 10.842 16.754 1.00 64.50 87 GLY A N 1
ATOM 688 C CA . GLY A 1 87 ? -3.012 12.148 17.071 1.00 64.50 87 GLY A CA 1
ATOM 689 C C . GLY A 1 87 ? -4.541 12.125 16.974 1.00 64.50 87 GLY A C 1
ATOM 690 O O . GLY A 1 87 ? -5.109 11.065 16.691 1.00 64.50 87 GLY A O 1
ATOM 691 N N . PRO A 1 88 ? -5.218 13.270 17.171 1.00 62.53 88 PRO A N 1
ATOM 692 C CA . PRO A 1 88 ? -6.661 13.339 17.006 1.00 62.53 88 PRO A CA 1
ATOM 693 C C . PRO A 1 88 ? -7.038 12.916 15.585 1.00 62.53 88 PRO A C 1
ATOM 695 O O . PRO A 1 88 ? -6.505 13.422 14.589 1.00 62.53 88 PRO A O 1
ATOM 698 N N . LEU A 1 89 ? -7.929 11.934 15.488 1.00 65.19 89 LEU A N 1
ATOM 699 C CA . LEU A 1 89 ? -8.405 11.423 14.211 1.00 65.19 89 LEU A CA 1
ATOM 700 C C . LEU A 1 89 ? -9.703 12.135 13.848 1.00 65.19 89 LEU A C 1
ATOM 702 O O . LEU A 1 89 ? -10.726 11.960 14.509 1.00 65.19 89 LEU A O 1
ATOM 706 N N . LEU A 1 90 ? -9.670 12.909 12.764 1.00 59.06 90 LEU A N 1
ATOM 707 C CA . LEU A 1 90 ? -10.882 13.453 12.166 1.00 59.06 90 LEU A CA 1
ATOM 708 C C . LEU A 1 90 ? -11.573 12.330 11.382 1.00 59.06 90 LEU A C 1
ATOM 710 O O . LEU A 1 90 ? -11.164 11.977 10.272 1.00 59.06 90 LEU A O 1
ATOM 714 N N . CYS A 1 91 ? -12.591 11.729 11.987 1.00 61.34 91 CYS A N 1
ATOM 715 C CA . CYS A 1 91 ? -13.272 10.563 11.444 1.00 61.34 91 CYS A CA 1
ATOM 716 C C . CYS A 1 91 ? -14.621 10.952 10.838 1.00 61.34 91 CYS A C 1
ATOM 718 O O . CYS A 1 91 ? -15.413 11.678 11.441 1.00 61.34 91 CYS A O 1
ATOM 720 N N . TYR A 1 92 ? -14.914 10.397 9.661 1.00 60.62 92 TYR A N 1
ATOM 721 C CA . TYR A 1 92 ? -16.274 10.356 9.131 1.00 60.62 92 TYR A CA 1
ATOM 722 C C . TYR A 1 92 ? -16.953 9.097 9.654 1.00 60.62 92 TYR A C 1
ATOM 724 O O . TYR A 1 92 ? -16.641 7.989 9.213 1.00 60.62 92 TYR A O 1
ATOM 732 N N . VAL A 1 93 ? -17.883 9.256 10.592 1.00 61.69 93 VAL A N 1
ATOM 733 C CA . VAL A 1 93 ? -18.669 8.122 11.084 1.00 61.69 93 VAL A CA 1
ATOM 734 C C . VAL A 1 93 ? -19.859 7.917 10.158 1.00 61.69 93 VAL A C 1
ATOM 736 O O . VAL A 1 93 ? -20.712 8.793 10.013 1.00 61.69 93 VAL A O 1
ATOM 739 N N . LYS A 1 94 ? -19.899 6.750 9.510 1.00 57.31 94 LYS A N 1
ATOM 740 C CA . LYS A 1 94 ? -21.063 6.279 8.763 1.00 57.31 94 LYS A CA 1
ATOM 741 C C . LYS A 1 94 ? -21.847 5.333 9.662 1.00 57.31 94 LYS A C 1
ATOM 743 O O . LYS A 1 94 ? -21.450 4.183 9.838 1.00 57.31 94 LYS A O 1
ATOM 748 N N . ASP A 1 95 ? -22.947 5.823 10.218 1.00 57.50 95 ASP A N 1
ATOM 749 C CA . ASP A 1 95 ? -23.934 4.946 10.835 1.00 57.50 95 ASP A CA 1
ATOM 750 C C . ASP A 1 95 ? -24.565 4.065 9.738 1.00 57.50 95 ASP A C 1
ATOM 752 O O . ASP A 1 95 ? -24.765 4.491 8.598 1.00 57.50 95 ASP A O 1
ATOM 756 N N . THR A 1 96 ? -24.843 2.804 10.057 1.00 59.62 96 THR A N 1
ATOM 757 C CA . THR A 1 96 ? 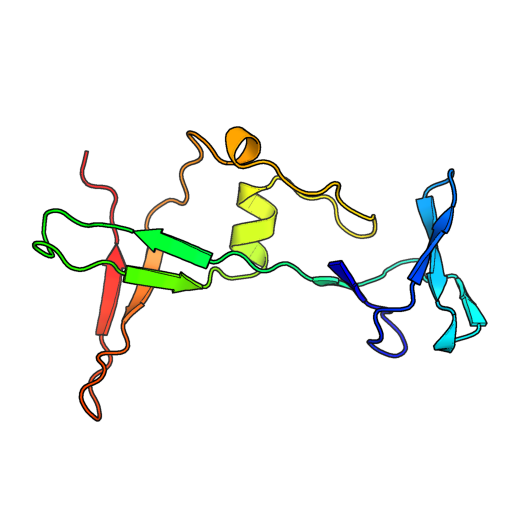-25.594 1.894 9.181 1.00 59.62 96 THR A CA 1
ATOM 758 C C . THR A 1 96 ? -27.057 2.318 8.992 1.00 59.62 96 THR A C 1
ATOM 760 O O . THR A 1 96 ? -27.744 1.743 8.146 1.00 59.62 96 THR A O 1
ATOM 763 N N . SER A 1 97 ? -27.537 3.328 9.729 1.00 53.56 97 SER A N 1
ATOM 764 C CA . SER A 1 97 ? -28.820 3.985 9.469 1.00 53.56 97 SER A CA 1
ATOM 765 C C . SER A 1 97 ? -28.755 4.915 8.241 1.00 53.56 97 SER A C 1
ATOM 767 O O . SER A 1 97 ? -27.712 5.498 7.928 1.00 53.56 97 SER A O 1
ATOM 769 N N . PRO A 1 98 ? -29.847 5.046 7.467 1.00 46.66 98 PRO A N 1
ATOM 770 C CA . PRO A 1 98 ? -29.824 5.851 6.264 1.00 46.66 98 PRO A CA 1
ATOM 771 C C . PRO A 1 98 ? -29.748 7.330 6.652 1.00 46.66 98 PRO A C 1
ATOM 773 O O . PRO A 1 98 ? -30.705 7.896 7.175 1.00 46.66 98 PRO A O 1
ATOM 776 N N . THR A 1 99 ? -28.674 7.993 6.222 1.00 46.44 99 THR A N 1
ATOM 777 C CA . THR A 1 99 ? -28.606 9.454 6.017 1.00 46.44 99 THR A CA 1
ATOM 778 C C . THR A 1 99 ? -28.185 10.318 7.205 1.00 46.44 99 THR A C 1
ATOM 780 O O . THR A 1 99 ? -28.631 11.460 7.304 1.00 46.44 99 THR A O 1
ATOM 783 N N . ILE A 1 100 ? -27.276 9.853 8.067 1.00 43.00 100 ILE A N 1
ATOM 784 C CA . ILE A 1 100 ? -26.627 10.771 9.009 1.00 43.00 100 ILE A CA 1
ATOM 785 C C . ILE A 1 100 ? -25.106 10.612 8.994 1.00 43.00 100 ILE A C 1
ATOM 787 O O . ILE A 1 100 ? -24.570 9.524 9.189 1.00 43.00 100 ILE A O 1
ATOM 791 N N . PHE A 1 101 ? -24.425 11.730 8.737 1.00 45.62 101 PHE A N 1
ATOM 792 C CA . PHE A 1 101 ? -22.973 11.859 8.778 1.00 45.62 101 PHE A CA 1
ATOM 793 C C . PHE A 1 101 ? -22.617 12.860 9.873 1.00 45.62 101 PHE A C 1
ATOM 795 O O . PHE A 1 101 ? -23.129 13.981 9.867 1.00 45.62 101 PHE A O 1
ATOM 802 N N . TYR A 1 102 ? -21.717 12.479 10.773 1.00 51.81 102 TYR A N 1
ATOM 803 C CA . TYR A 1 102 ? -21.133 13.393 11.749 1.00 51.81 102 TYR A CA 1
ATOM 804 C C . TYR A 1 102 ? -19.617 13.416 11.566 1.00 51.81 102 TYR A C 1
ATOM 806 O O . TYR A 1 102 ? -18.987 12.368 11.401 1.00 51.81 102 TYR A O 1
ATOM 814 N N . LEU A 1 103 ? -19.045 14.620 11.582 1.00 44.16 103 LEU A N 1
ATOM 815 C CA . LEU A 1 103 ? -17.615 14.814 11.792 1.00 44.16 103 LEU A CA 1
ATOM 816 C C . LEU A 1 103 ? -17.366 14.662 13.287 1.00 44.16 103 LEU A C 1
ATOM 818 O O . LEU A 1 103 ? -17.909 15.434 14.076 1.00 44.16 103 LEU A O 1
ATOM 822 N N . ILE A 1 104 ? -16.586 13.654 13.662 1.00 54.84 104 ILE A N 1
ATOM 823 C CA . ILE A 1 104 ? -16.172 13.450 15.047 1.00 54.84 104 ILE A CA 1
ATOM 824 C C . ILE A 1 104 ? -14.657 13.560 15.081 1.00 54.84 104 ILE A C 1
ATOM 826 O O . ILE A 1 104 ? -13.955 12.859 14.349 1.00 54.84 104 ILE A O 1
ATOM 830 N N . GLU A 1 105 ? -14.167 14.460 15.922 1.00 49.19 105 GLU A N 1
ATOM 831 C CA . GLU A 1 105 ? -12.771 14.471 16.320 1.00 49.19 105 GLU A CA 1
ATOM 832 C C . GLU A 1 105 ? -12.616 13.440 17.437 1.00 49.19 105 GLU A C 1
ATOM 834 O O . GLU A 1 105 ? -13.217 13.559 18.504 1.00 49.19 105 GLU A O 1
ATOM 839 N N . VAL A 1 106 ? -11.900 12.356 17.145 1.00 55.56 106 VAL A N 1
ATOM 840 C CA . VAL A 1 106 ? -11.556 11.353 18.150 1.00 55.56 106 VAL A CA 1
ATOM 841 C C . VAL A 1 106 ? -10.270 11.828 18.804 1.00 55.56 106 VAL A C 1
ATOM 843 O O . VAL A 1 106 ? -9.186 11.624 18.258 1.00 55.56 106 VAL A O 1
ATOM 846 N N . GLU A 1 107 ? -10.411 12.519 19.929 1.00 47.62 107 GLU A N 1
ATOM 847 C CA . GLU A 1 107 ? -9.293 12.910 20.783 1.00 47.62 107 GLU A CA 1
ATOM 848 C C . GLU A 1 107 ? -8.902 11.739 21.693 1.00 47.62 107 GLU A C 1
ATOM 850 O O . GLU A 1 107 ? -9.764 11.036 22.229 1.00 47.62 107 GLU A O 1
ATOM 855 N N . ASP A 1 108 ? -7.596 11.531 21.854 1.00 40.19 108 ASP A N 1
ATOM 856 C CA . ASP A 1 108 ? -7.054 10.634 22.873 1.00 40.19 108 ASP A CA 1
ATOM 857 C C . ASP A 1 108 ? -7.276 11.309 24.235 1.00 40.19 108 ASP A C 1
ATOM 859 O O . ASP A 1 108 ? -6.610 12.290 24.571 1.00 40.19 108 ASP A O 1
ATOM 863 N N . TYR A 1 109 ? -8.270 10.843 24.993 1.00 35.19 109 TYR A N 1
ATOM 864 C CA . TYR A 1 109 ? -8.459 11.275 26.376 1.00 35.19 109 TYR A CA 1
ATOM 865 C C . TYR A 1 109 ? -7.563 10.407 27.262 1.00 35.19 109 TYR A C 1
ATOM 867 O O . TYR A 1 109 ? -7.918 9.277 27.597 1.00 35.19 109 TYR A O 1
ATOM 875 N N . HIS A 1 110 ? -6.388 10.943 27.598 1.00 33.88 110 HIS A N 1
ATOM 876 C CA . HIS A 1 110 ? -5.580 10.477 28.726 1.00 33.88 110 HIS A CA 1
ATOM 877 C C . HIS A 1 110 ? -6.147 10.971 30.058 1.00 33.88 110 HIS A C 1
ATOM 879 O O . HIS A 1 110 ? -6.523 12.164 30.140 1.00 33.88 110 HIS A O 1
#

Organism: Parasteatoda tepidariorum (NCBI:txid114398)

Solvent-accessible surface area (backbone atoms only — not comparable to full-atom values): 7206 Å² total; per-residue (Å²): 92,58,22,38,69,86,81,62,48,64,61,62,49,68,53,98,82,66,52,34,32,26,67,90,74,72,41,80,44,88,63,34,43,72,48,69,85,54,81,44,79,46,79,43,83,92,49,73,92,45,74,45,81,43,79,57,54,57,68,58,48,37,61,69,62,68,59,70,81,54,54,92,72,76,86,80,54,73,76,68,54,64,91,63,81,84,66,66,42,81,39,81,49,76,55,94,59,92,87,56,79,48,87,42,74,47,66,84,85,126